Protein AF-A0A1Z9Q5K9-F1 (afdb_monomer_lite)

Structure (mmCIF, N/CA/C/O backbone):
data_AF-A0A1Z9Q5K9-F1
#
_entry.id   AF-A0A1Z9Q5K9-F1
#
loop_
_atom_site.group_PDB
_atom_site.id
_atom_site.type_symbol
_atom_site.label_atom_id
_atom_site.label_alt_id
_atom_site.label_comp_id
_atom_site.label_asym_id
_atom_site.label_entity_id
_atom_site.label_seq_id
_atom_site.pdbx_PDB_ins_code
_atom_site.Cartn_x
_atom_site.Cartn_y
_atom_site.Cartn_z
_atom_site.occupancy
_atom_site.B_iso_or_equiv
_atom_site.auth_seq_id
_atom_site.auth_comp_id
_atom_site.auth_asym_id
_atom_site.auth_atom_id
_atom_site.pdbx_PDB_model_num
ATOM 1 N N . MET A 1 1 ? -25.977 -11.816 0.673 1.00 32.94 1 MET A N 1
ATOM 2 C CA . MET A 1 1 ? -25.802 -11.032 -0.571 1.00 32.94 1 MET A CA 1
ATOM 3 C C . MET A 1 1 ? -25.095 -9.719 -0.220 1.00 32.94 1 MET A C 1
ATOM 5 O O . MET A 1 1 ? -25.719 -8.829 0.345 1.00 32.94 1 MET A O 1
ATOM 9 N N . LEU A 1 2 ? -23.776 -9.620 -0.426 1.00 39.16 2 LEU A N 1
ATOM 10 C CA . LEU A 1 2 ? -23.024 -8.392 -0.131 1.00 39.16 2 LEU A CA 1
ATOM 11 C C . LEU A 1 2 ? -23.382 -7.333 -1.183 1.00 39.16 2 LEU A C 1
ATOM 13 O O . LEU A 1 2 ? -22.984 -7.443 -2.340 1.00 39.16 2 LEU A O 1
ATOM 17 N N . LYS A 1 3 ? -24.164 -6.319 -0.796 1.00 34.41 3 LYS A N 1
ATOM 18 C CA . LYS A 1 3 ? -24.451 -5.155 -1.646 1.00 34.41 3 LYS A CA 1
ATOM 19 C C . LYS A 1 3 ? -23.150 -4.381 -1.871 1.00 34.41 3 LYS A C 1
ATOM 21 O O . LYS A 1 3 ? -22.714 -3.624 -1.005 1.00 34.41 3 LYS A O 1
ATOM 26 N N . VAL A 1 4 ? -22.524 -4.558 -3.032 1.00 52.12 4 VAL A N 1
ATOM 27 C CA . VAL A 1 4 ? -21.369 -3.749 -3.436 1.00 52.12 4 VAL A CA 1
ATOM 28 C C . VAL A 1 4 ? -21.882 -2.346 -3.768 1.00 52.12 4 VAL A C 1
ATOM 30 O O . VAL A 1 4 ? -22.437 -2.111 -4.838 1.00 52.12 4 VAL A O 1
ATOM 33 N N . LYS A 1 5 ? -21.741 -1.402 -2.826 1.00 54.69 5 LYS A N 1
ATOM 34 C CA . LYS A 1 5 ? -21.936 0.032 -3.100 1.00 54.69 5 LYS A CA 1
ATOM 35 C C . LYS A 1 5 ? -21.076 0.417 -4.309 1.00 54.69 5 LYS A C 1
ATOM 37 O O . LYS A 1 5 ? -19.910 0.033 -4.370 1.00 54.69 5 LYS A O 1
ATOM 42 N N . LYS A 1 6 ? -21.640 1.188 -5.245 1.00 52.47 6 LYS A N 1
ATOM 43 C CA . LYS A 1 6 ? -20.948 1.706 -6.436 1.00 52.47 6 LYS A CA 1
ATOM 44 C C . LYS A 1 6 ? -19.720 2.510 -5.980 1.00 52.47 6 LYS A C 1
ATOM 46 O O . LYS A 1 6 ? -19.854 3.640 -5.517 1.00 52.47 6 LYS A O 1
ATOM 51 N N . LYS A 1 7 ? -18.537 1.889 -6.009 1.00 66.62 7 LYS A N 1
ATOM 52 C CA . LYS A 1 7 ? -17.281 2.519 -5.583 1.00 66.62 7 LYS A CA 1
ATOM 53 C C . LYS A 1 7 ? -16.894 3.559 -6.634 1.00 66.62 7 LYS A C 1
ATOM 55 O O . LYS A 1 7 ? -16.767 3.223 -7.808 1.00 66.62 7 LYS A O 1
ATOM 60 N N . SER A 1 8 ? -16.741 4.817 -6.226 1.00 81.62 8 SER A N 1
ATOM 61 C CA . SER A 1 8 ? -16.240 5.870 -7.107 1.00 81.62 8 SER A CA 1
ATOM 62 C C . SER A 1 8 ? -14.733 5.700 -7.290 1.00 81.62 8 SER A C 1
ATOM 64 O O . SER A 1 8 ? -13.969 5.698 -6.326 1.00 81.62 8 SER A O 1
ATOM 66 N N . ILE A 1 9 ? -14.307 5.521 -8.538 1.00 89.19 9 ILE A N 1
ATOM 67 C CA . ILE A 1 9 ? -12.891 5.480 -8.903 1.00 89.19 9 ILE A CA 1
ATOM 68 C C . ILE A 1 9 ? -12.404 6.926 -8.999 1.00 89.19 9 ILE A C 1
ATOM 70 O O . ILE A 1 9 ? -13.050 7.758 -9.637 1.00 89.19 9 ILE A O 1
ATOM 74 N N . LYS A 1 10 ? -11.277 7.235 -8.356 1.00 92.56 10 LYS A N 1
ATOM 75 C CA . LYS A 1 10 ? -10.616 8.542 -8.442 1.00 92.56 10 LYS A CA 1
ATOM 76 C C . LYS A 1 10 ? -9.201 8.347 -8.964 1.00 92.56 10 LYS A C 1
ATOM 78 O O . LYS A 1 10 ? -8.482 7.491 -8.462 1.00 92.56 10 LYS A O 1
ATOM 83 N N . ILE A 1 11 ? -8.807 9.159 -9.940 1.00 93.81 11 ILE A N 1
ATOM 84 C CA . ILE A 1 11 ? -7.449 9.155 -10.488 1.00 93.81 11 ILE A CA 1
ATOM 85 C C . ILE A 1 11 ? -6.598 10.122 -9.667 1.00 93.81 11 ILE A C 1
ATOM 87 O O . ILE A 1 11 ? -6.988 11.271 -9.452 1.00 93.81 11 ILE A O 1
ATOM 91 N N . TRP A 1 12 ? -5.462 9.642 -9.164 1.00 94.75 12 TRP A N 1
ATOM 92 C CA . TRP A 1 12 ? -4.507 10.433 -8.390 1.00 94.75 12 TRP A CA 1
ATOM 93 C C . TRP A 1 12 ? -3.214 10.559 -9.187 1.00 94.75 12 TRP A C 1
ATOM 95 O O . TRP A 1 12 ? -2.565 9.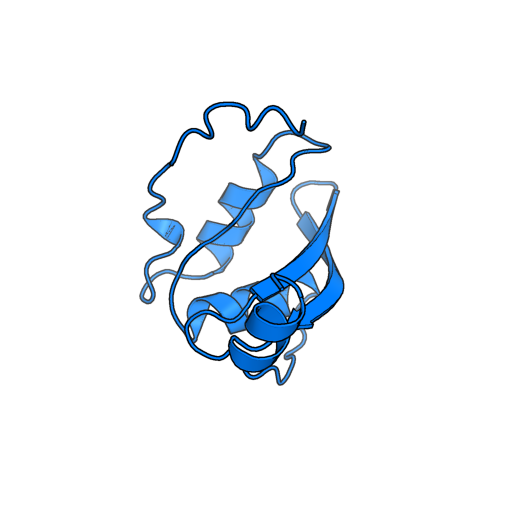556 -9.473 1.00 94.75 12 TRP A O 1
ATOM 105 N N . ASN A 1 13 ? -2.836 11.791 -9.525 1.00 94.25 13 ASN A N 1
ATOM 106 C CA . ASN A 1 13 ? -1.553 12.064 -10.176 1.00 94.25 13 ASN A CA 1
ATOM 107 C C . ASN A 1 13 ? -0.374 11.701 -9.268 1.00 94.25 13 ASN A C 1
ATOM 109 O O . ASN A 1 13 ? 0.700 11.394 -9.762 1.00 94.25 13 ASN A O 1
ATOM 113 N N . GLU A 1 14 ? -0.590 11.709 -7.957 1.00 94.56 14 GLU A N 1
ATOM 114 C CA . GLU A 1 14 ? 0.394 11.410 -6.925 1.00 94.56 14 GLU A CA 1
ATOM 115 C C . GLU A 1 14 ? 0.805 9.931 -6.924 1.00 94.56 14 GLU A C 1
ATOM 117 O O . GLU A 1 14 ? 1.893 9.619 -6.475 1.00 94.56 14 GLU A O 1
ATOM 122 N N . LEU A 1 15 ? -0.015 9.034 -7.492 1.00 93.56 15 LEU A N 1
ATOM 123 C CA . LEU A 1 15 ? 0.299 7.603 -7.628 1.00 93.56 15 LEU A CA 1
ATOM 124 C C . LEU A 1 15 ? 1.133 7.266 -8.878 1.00 93.56 15 LEU A C 1
ATOM 126 O O . LEU A 1 15 ? 1.364 6.086 -9.164 1.00 93.56 15 LEU A O 1
ATOM 130 N N . LYS A 1 16 ? 1.536 8.273 -9.660 1.00 92.31 16 LYS A N 1
ATOM 131 C CA . LYS A 1 16 ? 2.441 8.075 -10.794 1.00 92.31 16 LYS A CA 1
ATOM 132 C C . LYS A 1 16 ? 3.836 7.669 -10.292 1.00 92.31 16 LYS A C 1
ATOM 134 O O . LYS A 1 16 ? 4.264 8.175 -9.258 1.00 92.31 16 LYS A O 1
ATOM 139 N N . PRO A 1 17 ? 4.545 6.783 -11.011 1.00 88.12 17 PRO A N 1
ATOM 140 C CA . PRO A 1 17 ? 5.821 6.241 -10.549 1.00 88.12 17 PRO A CA 1
ATOM 141 C C . PRO A 1 17 ? 6.921 7.299 -10.389 1.00 88.12 17 PRO A C 1
ATOM 143 O O . PRO A 1 17 ? 7.818 7.099 -9.581 1.00 88.12 17 PRO A O 1
ATOM 146 N N . GLU A 1 18 ? 6.858 8.420 -11.115 1.00 89.56 18 GLU A N 1
ATOM 147 C CA . GLU A 1 18 ? 7.875 9.482 -11.056 1.00 89.56 18 GLU A CA 1
ATOM 148 C C . GLU A 1 18 ? 7.655 10.477 -9.905 1.00 89.56 18 GLU A C 1
ATOM 150 O O . GLU A 1 18 ? 8.436 11.413 -9.723 1.00 89.56 18 GLU A O 1
ATOM 155 N N . ILE A 1 19 ? 6.557 10.339 -9.160 1.00 92.25 19 ILE A N 1
ATOM 156 C CA . ILE A 1 19 ? 6.189 11.278 -8.106 1.00 92.25 19 ILE A CA 1
ATOM 157 C C . ILE A 1 19 ? 6.768 10.832 -6.767 1.00 92.25 19 ILE A C 1
ATOM 159 O O . ILE A 1 19 ? 6.756 9.659 -6.419 1.00 92.25 19 ILE A O 1
ATOM 163 N N . ASP A 1 20 ? 7.226 11.803 -5.979 1.00 91.06 20 ASP A N 1
ATOM 164 C CA . ASP A 1 20 ? 7.625 11.571 -4.596 1.00 91.06 20 ASP A CA 1
ATOM 165 C C . ASP A 1 20 ? 6.456 11.013 -3.766 1.00 91.06 20 ASP A C 1
ATOM 167 O O . ASP A 1 20 ? 5.386 11.629 -3.649 1.00 91.06 20 ASP A O 1
ATOM 171 N N . THR A 1 21 ? 6.706 9.870 -3.129 1.00 91.50 21 THR A N 1
ATOM 172 C CA . THR A 1 21 ? 5.786 9.190 -2.214 1.00 91.50 21 THR A CA 1
ATOM 173 C C . THR A 1 21 ? 5.290 10.089 -1.079 1.00 91.50 21 THR A C 1
ATOM 175 O O . THR A 1 21 ? 4.178 9.873 -0.590 1.00 91.50 21 THR A O 1
ATOM 178 N N . GLU A 1 22 ? 6.020 11.142 -0.689 1.00 91.25 22 GLU A N 1
ATOM 179 C CA . GLU A 1 22 ? 5.524 12.138 0.273 1.00 91.25 22 GLU A CA 1
ATOM 180 C C . GLU A 1 22 ? 4.243 12.839 -0.187 1.00 91.25 22 GLU A C 1
ATOM 182 O O . GLU A 1 22 ? 3.363 13.121 0.632 1.00 91.25 22 GLU A O 1
ATOM 187 N N . LYS A 1 23 ? 4.097 13.120 -1.488 1.00 94.06 23 LYS A N 1
ATOM 188 C CA . LYS A 1 23 ? 2.873 13.743 -2.018 1.00 94.06 23 LYS A CA 1
ATOM 189 C C . LYS A 1 23 ? 1.686 12.794 -1.877 1.00 94.06 23 LYS A C 1
ATOM 191 O O . LYS A 1 23 ? 0.591 13.229 -1.518 1.00 94.06 23 LYS A O 1
ATOM 196 N N . THR A 1 24 ? 1.919 11.497 -2.076 1.00 94.19 24 THR A N 1
ATOM 197 C CA . THR A 1 24 ? 0.912 10.458 -1.836 1.00 94.19 24 THR A CA 1
ATOM 198 C C . THR A 1 24 ? 0.552 10.368 -0.357 1.00 94.19 24 THR A C 1
ATOM 200 O O . THR A 1 24 ? -0.634 10.377 -0.028 1.00 94.19 24 THR A O 1
ATOM 203 N N . VAL A 1 25 ? 1.540 10.367 0.544 1.00 92.38 25 VAL A N 1
ATOM 204 C CA . VAL A 1 25 ? 1.316 10.383 2.000 1.00 92.38 25 VAL A CA 1
ATOM 205 C C . VAL A 1 25 ? 0.485 11.596 2.422 1.00 92.38 25 VAL A C 1
ATOM 207 O O . VAL A 1 25 ? -0.536 11.429 3.088 1.00 92.38 25 VAL A O 1
ATOM 210 N N . LYS A 1 26 ? 0.857 12.804 1.980 1.00 92.88 26 LYS A N 1
ATOM 211 C CA . LYS A 1 26 ? 0.104 14.037 2.268 1.00 92.88 26 LYS A CA 1
ATOM 212 C C . LYS A 1 26 ? -1.339 13.945 1.787 1.00 92.88 26 LYS A C 1
ATOM 214 O O . LYS A 1 26 ? -2.243 14.407 2.468 1.00 92.88 26 LYS A O 1
ATOM 219 N N . LYS A 1 27 ? -1.585 13.328 0.631 1.00 92.88 27 LYS A N 1
ATOM 220 C CA . LYS A 1 27 ? -2.950 13.132 0.136 1.00 92.88 27 LYS A CA 1
ATOM 221 C C . LYS A 1 27 ? -3.725 12.105 0.960 1.00 92.88 27 LYS A C 1
ATOM 223 O O . LYS A 1 27 ? -4.899 12.331 1.249 1.00 92.88 27 LYS A O 1
ATOM 228 N N . LEU A 1 28 ? -3.082 11.016 1.380 1.00 92.00 28 LEU A N 1
ATOM 229 C CA . LEU A 1 28 ? -3.698 9.999 2.237 1.00 92.00 28 LEU A CA 1
ATOM 230 C C . LEU A 1 28 ? -4.141 10.564 3.587 1.00 92.00 28 LEU A C 1
ATOM 232 O O . LEU A 1 28 ? -5.220 10.208 4.056 1.00 92.00 28 LEU A O 1
ATOM 236 N N . THR A 1 29 ? -3.372 11.480 4.178 1.00 91.50 29 THR A N 1
ATOM 237 C CA . THR A 1 29 ? -3.722 12.087 5.473 1.00 91.50 29 THR A CA 1
ATOM 238 C C . THR A 1 29 ? -4.930 13.027 5.407 1.00 91.50 29 THR A C 1
ATOM 240 O O . THR A 1 29 ? -5.510 13.330 6.445 1.00 91.50 29 THR A O 1
ATOM 243 N N . THR A 1 30 ? -5.364 13.442 4.207 1.00 90.56 30 THR A N 1
ATOM 244 C CA . THR A 1 30 ? -6.600 14.231 4.006 1.00 90.56 30 THR A CA 1
ATOM 245 C C . THR A 1 30 ? -7.873 13.388 3.922 1.00 90.56 30 THR A C 1
ATOM 247 O O . THR A 1 30 ? -8.978 13.933 3.851 1.00 90.56 30 THR A O 1
ATOM 250 N N . LEU A 1 31 ? -7.748 12.059 3.877 1.00 87.62 31 LEU A N 1
ATOM 251 C CA . LEU A 1 31 ? -8.902 11.177 3.774 1.00 87.62 31 LEU A CA 1
ATOM 252 C C . LEU A 1 31 ? -9.693 11.128 5.081 1.00 87.62 31 LEU A C 1
ATOM 254 O O . LEU A 1 31 ? -9.168 11.339 6.170 1.00 87.62 31 LEU A O 1
ATOM 258 N N . LYS A 1 32 ? -10.989 10.823 4.959 1.00 84.31 32 LYS A N 1
ATOM 259 C CA . LYS A 1 32 ? -11.867 10.688 6.122 1.00 84.31 32 LYS A CA 1
ATOM 260 C C . LYS A 1 32 ? -11.396 9.533 7.022 1.00 84.31 32 LYS A C 1
ATOM 262 O O . LYS A 1 32 ? -11.028 8.482 6.479 1.00 84.31 32 LYS A O 1
ATOM 267 N N . PRO A 1 33 ? -11.480 9.692 8.357 1.00 77.81 33 PRO A N 1
ATOM 268 C CA . PRO A 1 33 ? -11.303 8.592 9.301 1.00 77.81 33 PRO A CA 1
ATOM 269 C C . PRO A 1 33 ? -12.202 7.395 8.961 1.00 77.81 33 PRO A C 1
ATOM 271 O O . PRO A 1 33 ? -13.236 7.559 8.305 1.00 77.81 33 PRO A O 1
ATOM 274 N N . ASP A 1 34 ? -11.785 6.198 9.380 1.00 79.88 34 ASP A N 1
ATOM 275 C CA . ASP A 1 34 ? -12.518 4.930 9.219 1.00 79.88 34 ASP A CA 1
ATOM 276 C C . ASP A 1 34 ? -12.903 4.571 7.771 1.00 79.88 34 ASP A C 1
ATOM 278 O O . ASP A 1 34 ? -13.845 3.817 7.509 1.00 79.88 34 ASP A O 1
ATOM 282 N N . SER A 1 35 ? -12.160 5.096 6.793 1.00 85.00 35 SER A N 1
ATOM 283 C CA . SER A 1 35 ? -12.350 4.760 5.385 1.00 85.00 35 SER A CA 1
ATOM 284 C C . SER A 1 35 ? -11.507 3.552 4.968 1.00 85.00 35 SER A C 1
ATOM 286 O O . SER A 1 35 ? -10.318 3.457 5.253 1.00 85.00 35 SER A O 1
ATOM 288 N N . SER A 1 36 ? -12.127 2.621 4.236 1.00 89.62 36 SER A N 1
ATOM 289 C CA . SER A 1 36 ? -11.415 1.548 3.537 1.00 89.62 36 SER A CA 1
ATOM 290 C C . SER A 1 36 ? -11.209 1.958 2.082 1.00 89.62 36 SER A C 1
ATOM 292 O O . SER A 1 36 ? -12.174 2.137 1.331 1.00 89.62 36 SER A O 1
ATOM 294 N N . ILE A 1 37 ? -9.948 2.123 1.690 1.00 91.44 37 ILE A N 1
ATOM 295 C CA . ILE A 1 37 ? -9.546 2.515 0.338 1.00 91.44 37 ILE A CA 1
ATOM 296 C C . ILE A 1 37 ? -8.722 1.412 -0.321 1.00 91.44 37 ILE A C 1
ATOM 298 O O . ILE A 1 37 ? -8.085 0.605 0.350 1.00 91.44 37 ILE A O 1
ATOM 302 N N . MET A 1 38 ? -8.714 1.405 -1.651 1.00 93.62 38 MET A N 1
ATOM 303 C CA . MET A 1 38 ? -7.833 0.556 -2.445 1.00 93.62 38 MET A CA 1
ATOM 304 C C . MET A 1 38 ? -6.995 1.457 -3.342 1.00 93.62 38 MET A C 1
ATOM 306 O O . MET A 1 38 ? -7.545 2.188 -4.166 1.00 93.62 38 MET A O 1
ATOM 310 N N . LEU A 1 39 ? -5.680 1.421 -3.151 1.00 94.25 39 LEU A N 1
ATOM 311 C CA . LEU A 1 39 ? -4.721 2.129 -3.990 1.00 94.25 39 LEU A CA 1
ATOM 312 C C . LEU A 1 39 ? -4.202 1.171 -5.062 1.00 94.25 39 LEU A C 1
ATOM 314 O O . LEU A 1 39 ? -3.911 0.011 -4.775 1.00 94.25 39 LEU A O 1
ATOM 318 N N . VAL A 1 40 ? -4.097 1.661 -6.293 1.00 94.62 40 VAL A N 1
ATOM 319 C CA . VAL A 1 40 ? -3.536 0.926 -7.431 1.00 94.62 40 VAL A CA 1
ATOM 320 C C . VAL A 1 40 ? -2.473 1.815 -8.059 1.00 94.62 40 VAL A C 1
ATOM 322 O O . VAL A 1 40 ? -2.733 2.985 -8.329 1.00 94.62 40 VAL A O 1
ATOM 325 N N . GLY A 1 41 ? -1.280 1.270 -8.266 1.00 93.38 41 GLY A N 1
ATOM 326 C CA . GLY A 1 41 ? -0.123 2.021 -8.739 1.00 93.38 41 GLY A CA 1
ATOM 327 C C . GLY A 1 41 ? 0.983 1.102 -9.245 1.00 93.38 41 GLY A C 1
ATOM 328 O O . GLY A 1 41 ? 0.723 -0.044 -9.616 1.00 93.38 41 GLY A O 1
ATOM 329 N N . HIS A 1 42 ? 2.206 1.623 -9.251 1.00 92.75 42 HIS A N 1
ATOM 330 C CA . HIS A 1 42 ? 3.375 0.983 -9.849 1.00 92.75 42 HIS A CA 1
ATOM 331 C C . HIS A 1 42 ? 4.500 0.790 -8.826 1.00 92.75 42 HIS A C 1
ATOM 333 O O . HIS A 1 42 ? 4.586 1.514 -7.835 1.00 92.75 42 HIS A O 1
ATOM 339 N N . GLU A 1 43 ? 5.376 -0.172 -9.102 1.00 91.94 43 GLU A N 1
ATOM 340 C CA . GLU A 1 43 ? 6.666 -0.312 -8.421 1.00 91.94 43 GLU A CA 1
ATOM 341 C C . GLU A 1 43 ? 7.699 0.663 -9.013 1.00 91.94 43 GLU A C 1
ATOM 343 O O . GLU A 1 43 ? 7.614 0.949 -10.212 1.00 91.94 43 GLU A O 1
ATOM 348 N N . PRO A 1 44 ? 8.671 1.161 -8.220 1.00 92.12 44 PRO A N 1
ATOM 349 C CA . PRO A 1 44 ? 8.884 0.910 -6.781 1.00 92.12 44 PRO A CA 1
ATOM 350 C C . PRO A 1 44 ? 8.004 1.767 -5.850 1.00 92.12 44 PRO A C 1
ATOM 352 O O . PRO A 1 44 ? 7.942 1.522 -4.649 1.00 92.12 44 PRO A O 1
ATOM 355 N N . HIS A 1 45 ? 7.273 2.743 -6.403 1.00 93.75 45 HIS A N 1
ATOM 356 C CA . HIS A 1 45 ? 6.516 3.745 -5.644 1.00 93.75 45 HIS A CA 1
ATOM 357 C C . HIS A 1 45 ? 5.573 3.146 -4.580 1.00 93.75 45 HIS A C 1
ATOM 359 O O . HIS A 1 45 ? 5.442 3.696 -3.486 1.00 93.75 45 HIS A O 1
ATOM 365 N N . LEU A 1 46 ? 4.902 2.023 -4.867 1.00 94.06 46 LEU A N 1
ATOM 366 C CA . LEU A 1 46 ? 4.056 1.344 -3.877 1.00 94.06 46 LEU A CA 1
ATOM 367 C C . LEU A 1 46 ? 4.862 0.741 -2.719 1.00 94.06 46 LEU A C 1
ATOM 369 O O . LEU A 1 46 ? 4.456 0.914 -1.571 1.00 94.06 46 LEU A O 1
ATOM 373 N N . THR A 1 47 ? 5.982 0.069 -2.986 1.00 92.88 47 THR A N 1
ATOM 374 C CA . THR A 1 47 ? 6.848 -0.497 -1.936 1.00 92.88 47 THR A CA 1
ATOM 375 C C . THR A 1 47 ? 7.477 0.595 -1.071 1.00 92.88 47 THR A C 1
ATOM 377 O O . THR A 1 47 ? 7.493 0.477 0.159 1.00 92.88 47 THR A O 1
ATOM 380 N N . ASP A 1 48 ? 7.889 1.705 -1.680 1.00 92.12 48 ASP A N 1
ATOM 381 C CA . ASP A 1 48 ? 8.406 2.871 -0.958 1.00 92.12 48 ASP A CA 1
ATOM 382 C C . ASP A 1 48 ? 7.331 3.495 -0.055 1.00 92.12 48 ASP A C 1
ATOM 384 O O . ASP A 1 48 ? 7.579 3.816 1.110 1.00 92.12 48 ASP A O 1
ATOM 388 N N . LEU A 1 49 ? 6.101 3.625 -0.565 1.00 93.31 49 LEU A N 1
ATOM 389 C CA . LEU A 1 49 ? 4.960 4.114 0.209 1.0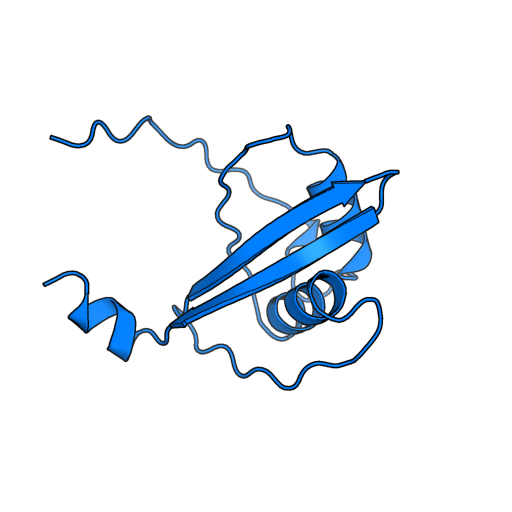0 93.31 49 LEU A CA 1
ATOM 390 C C . LEU A 1 49 ? 4.635 3.185 1.386 1.00 93.31 49 LEU A C 1
ATOM 392 O O . LEU A 1 49 ? 4.378 3.666 2.490 1.00 93.31 49 LEU A O 1
ATOM 396 N N . ILE A 1 50 ? 4.642 1.868 1.159 1.00 94.19 50 ILE A N 1
ATOM 397 C CA . ILE A 1 50 ? 4.424 0.868 2.211 1.00 94.19 50 ILE A CA 1
ATOM 398 C C . ILE A 1 50 ? 5.484 1.027 3.297 1.00 94.19 50 ILE A C 1
ATOM 400 O O . ILE A 1 50 ? 5.109 1.121 4.465 1.00 94.19 50 ILE A O 1
ATOM 404 N N . SER A 1 51 ? 6.763 1.121 2.917 1.00 93.12 51 SER A N 1
ATOM 405 C CA . SER A 1 51 ? 7.869 1.353 3.851 1.00 93.12 51 SER A CA 1
ATOM 406 C C . SER A 1 51 ? 7.603 2.600 4.692 1.00 93.12 51 SER A C 1
ATOM 408 O O . SER A 1 51 ? 7.439 2.485 5.903 1.00 93.12 51 SER A O 1
ATOM 410 N N . LYS A 1 52 ? 7.378 3.766 4.068 1.00 91.69 52 LYS A N 1
ATOM 411 C CA . LYS A 1 52 ? 7.089 5.018 4.799 1.00 91.69 52 LYS A CA 1
ATOM 412 C C . LYS A 1 52 ? 5.962 4.875 5.831 1.00 91.69 52 LYS A C 1
ATOM 414 O O . LYS A 1 52 ? 6.057 5.435 6.920 1.00 91.69 52 LYS A O 1
ATOM 419 N N . ILE A 1 53 ? 4.908 4.123 5.511 1.00 93.38 53 ILE A N 1
ATOM 420 C CA . ILE A 1 53 ? 3.759 3.937 6.407 1.00 93.38 53 ILE A CA 1
ATOM 421 C C . ILE A 1 53 ? 4.087 3.004 7.584 1.00 93.38 53 ILE A C 1
ATOM 423 O O . ILE A 1 53 ? 3.629 3.266 8.696 1.00 93.38 53 ILE A O 1
ATOM 427 N N . ILE A 1 54 ? 4.826 1.911 7.372 1.00 94.25 54 ILE A N 1
ATOM 428 C CA . ILE A 1 54 ? 4.962 0.852 8.392 1.00 94.25 54 ILE A CA 1
ATOM 429 C C . ILE A 1 54 ? 6.252 0.921 9.218 1.00 94.25 54 ILE A C 1
ATOM 431 O O . ILE A 1 54 ? 6.290 0.327 10.294 1.00 94.25 54 ILE A O 1
ATOM 435 N N . SER A 1 55 ? 7.292 1.619 8.752 1.00 88.31 55 SER A N 1
ATOM 436 C CA . SER A 1 55 ? 8.609 1.662 9.414 1.00 88.31 55 SER A CA 1
ATOM 437 C C . SER A 1 55 ? 9.027 3.041 9.927 1.00 88.31 55 SER A C 1
ATOM 439 O O . SER A 1 55 ? 10.123 3.143 10.469 1.00 88.31 55 SER A O 1
ATOM 441 N N . ASN A 1 56 ? 8.187 4.080 9.799 1.00 75.56 56 ASN A N 1
ATOM 442 C CA . ASN A 1 56 ? 8.456 5.439 10.303 1.00 75.56 56 ASN A CA 1
ATOM 443 C C . ASN A 1 56 ? 9.880 5.921 9.941 1.00 75.56 56 ASN A C 1
ATOM 445 O O . ASN A 1 56 ? 10.716 6.121 10.821 1.00 75.56 56 ASN A O 1
ATOM 449 N N . ASP A 1 57 ? 10.126 6.049 8.633 1.00 72.12 57 ASP A N 1
ATOM 450 C CA . ASP A 1 57 ? 11.392 6.437 7.977 1.00 72.12 57 ASP A CA 1
ATOM 451 C C . ASP A 1 57 ? 12.482 5.347 7.868 1.00 72.12 57 ASP A C 1
ATOM 453 O O . ASP A 1 57 ? 13.535 5.586 7.279 1.00 72.12 57 ASP A O 1
ATOM 457 N N . GLY A 1 58 ? 12.228 4.121 8.338 1.00 77.56 58 GLY A N 1
ATOM 458 C CA . GLY A 1 58 ? 13.067 2.957 8.014 1.00 77.56 58 GLY A CA 1
ATOM 459 C C . GLY A 1 58 ? 12.816 2.401 6.604 1.00 77.56 58 GLY A C 1
ATOM 460 O O . GLY A 1 58 ? 11.765 2.637 6.008 1.00 77.56 58 GLY A O 1
ATOM 461 N N . THR A 1 59 ? 13.734 1.590 6.081 1.00 81.88 59 THR A N 1
ATOM 462 C CA . THR A 1 59 ? 13.509 0.814 4.851 1.00 81.88 59 THR A CA 1
ATOM 463 C C . THR A 1 59 ? 12.942 -0.562 5.186 1.00 81.88 59 THR A C 1
ATOM 465 O O . THR A 1 59 ? 13.367 -1.202 6.149 1.00 81.88 59 THR A O 1
ATOM 468 N N . VAL A 1 60 ? 11.969 -1.031 4.402 1.00 86.12 60 VAL A N 1
ATOM 469 C CA . VAL A 1 60 ? 11.447 -2.396 4.525 1.00 86.12 60 VAL A CA 1
ATOM 470 C C . VAL A 1 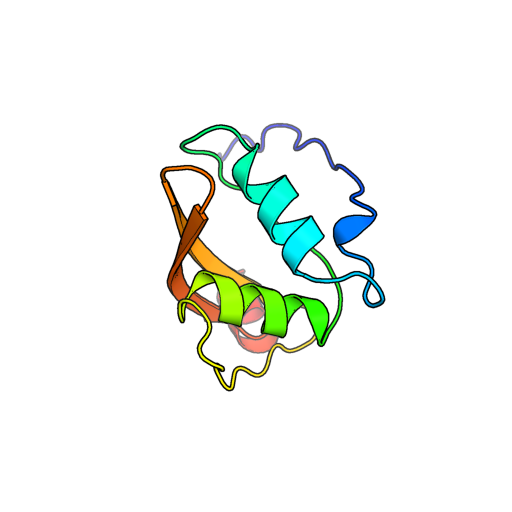60 ? 11.665 -3.124 3.212 1.00 86.12 60 VAL A C 1
ATOM 472 O O . VAL A 1 60 ? 11.229 -2.664 2.160 1.00 86.12 60 VAL A O 1
ATOM 475 N N . ASP A 1 61 ? 12.325 -4.277 3.279 1.00 87.38 61 ASP A N 1
ATOM 476 C CA . ASP A 1 61 ? 12.500 -5.142 2.117 1.00 87.38 61 ASP A CA 1
ATOM 477 C C . ASP A 1 61 ? 11.225 -5.966 1.884 1.00 87.38 61 ASP A C 1
ATOM 479 O O . ASP A 1 61 ? 10.964 -6.976 2.546 1.00 87.38 61 ASP A O 1
ATOM 483 N N . ILE A 1 62 ? 10.375 -5.478 0.980 1.00 87.12 62 ILE A N 1
ATOM 484 C CA . ILE A 1 62 ? 9.133 -6.133 0.567 1.00 87.12 62 ILE A CA 1
ATOM 485 C C . ILE A 1 62 ? 9.135 -6.277 -0.952 1.00 87.12 62 ILE A C 1
ATOM 487 O O . ILE A 1 62 ? 9.328 -5.317 -1.686 1.00 87.12 62 ILE A O 1
ATOM 491 N N . SER A 1 63 ? 8.813 -7.478 -1.436 1.00 88.56 63 SER A N 1
ATOM 492 C CA . SER A 1 63 ? 8.582 -7.720 -2.861 1.00 88.56 63 SER A CA 1
ATOM 493 C C . SER A 1 63 ? 7.086 -7.782 -3.173 1.00 88.56 63 SER A C 1
ATOM 495 O O . SER A 1 63 ? 6.396 -8.738 -2.794 1.00 88.56 63 SER A O 1
ATOM 497 N N . LEU A 1 64 ? 6.577 -6.791 -3.910 1.00 91.56 64 LEU A N 1
ATOM 498 C CA . LEU A 1 64 ? 5.203 -6.782 -4.409 1.00 91.56 64 LEU A CA 1
ATOM 499 C C . LEU A 1 64 ? 5.140 -7.252 -5.871 1.00 91.56 64 LEU A C 1
ATOM 501 O O . LEU A 1 64 ? 5.687 -6.647 -6.788 1.00 91.56 64 LEU A O 1
ATOM 505 N N . LYS A 1 65 ? 4.431 -8.360 -6.115 1.00 93.50 65 LYS A N 1
ATOM 506 C CA . LYS A 1 65 ? 4.191 -8.868 -7.479 1.00 93.50 65 LYS A CA 1
ATOM 507 C C . LYS A 1 65 ? 3.065 -8.087 -8.159 1.00 93.50 65 LYS A C 1
ATOM 509 O O . LYS A 1 65 ? 2.093 -7.721 -7.504 1.00 93.50 65 LYS A O 1
ATOM 514 N N . LYS A 1 66 ? 3.114 -7.943 -9.492 1.00 93.19 66 LYS A N 1
ATOM 515 C CA . LYS A 1 66 ? 2.004 -7.374 -10.285 1.00 93.19 66 LYS A CA 1
ATOM 516 C C . LYS A 1 66 ? 0.695 -8.117 -9.999 1.00 93.19 66 LYS A C 1
ATOM 518 O O . LYS A 1 66 ? 0.640 -9.338 -10.131 1.00 93.19 66 LYS A O 1
ATOM 523 N N . GLY A 1 67 ? -0.350 -7.377 -9.625 1.00 92.19 67 GLY A N 1
ATOM 524 C CA . GLY A 1 67 ? -1.647 -7.932 -9.216 1.00 92.19 67 GLY A CA 1
ATOM 525 C C . GLY A 1 67 ? -1.658 -8.556 -7.814 1.00 92.19 67 GLY A C 1
ATOM 526 O O . GLY A 1 67 ? -2.619 -9.234 -7.457 1.00 92.19 67 GLY A O 1
ATOM 527 N N . GLY A 1 68 ? -0.575 -8.400 -7.050 1.00 94.12 68 GLY A N 1
ATOM 528 C CA . GLY A 1 68 ? -0.545 -8.682 -5.623 1.00 94.12 68 GLY A CA 1
ATOM 529 C C . GLY A 1 68 ? -1.287 -7.609 -4.833 1.00 94.12 68 GLY A C 1
ATOM 530 O O . GLY A 1 68 ? -1.608 -6.540 -5.352 1.00 94.12 68 GLY A O 1
ATOM 531 N N . LEU A 1 69 ? -1.569 -7.914 -3.572 1.00 95.38 69 LEU A N 1
ATOM 532 C CA . LEU A 1 69 ? -2.302 -7.043 -2.666 1.00 95.38 69 LEU A CA 1
ATOM 533 C C . LEU A 1 69 ? -1.565 -6.944 -1.338 1.00 95.38 69 LEU A C 1
ATOM 535 O O . LEU A 1 69 ? -1.127 -7.952 -0.781 1.00 95.38 69 LEU A O 1
ATOM 539 N N . VAL A 1 70 ? -1.487 -5.724 -0.819 1.00 95.94 70 VAL A N 1
ATOM 540 C CA . VAL A 1 70 ? -0.996 -5.436 0.526 1.00 95.94 70 VAL A CA 1
ATOM 541 C C . VAL A 1 70 ? -2.128 -4.806 1.318 1.00 95.94 70 VAL A C 1
ATOM 543 O O . VAL A 1 70 ? -2.787 -3.882 0.844 1.00 95.94 70 VAL A O 1
ATOM 546 N N . HIS A 1 71 ? -2.368 -5.328 2.516 1.00 95.62 71 HIS A N 1
ATOM 547 C CA . HIS A 1 71 ? -3.355 -4.790 3.442 1.00 95.62 71 HIS A CA 1
ATOM 548 C C . HIS A 1 71 ? -2.634 -4.183 4.641 1.00 95.62 71 HIS A C 1
ATOM 550 O O . HIS A 1 71 ? -1.897 -4.875 5.348 1.00 95.62 71 HIS A O 1
ATOM 556 N N . ILE A 1 72 ? -2.868 -2.893 4.861 1.00 95.50 72 ILE A N 1
ATOM 557 C CA . ILE A 1 72 ? -2.313 -2.119 5.968 1.00 95.50 72 ILE A CA 1
ATOM 558 C C . ILE A 1 72 ? -3.480 -1.502 6.725 1.00 95.50 72 ILE A C 1
ATOM 560 O O . ILE A 1 72 ? -4.397 -0.955 6.112 1.00 95.50 72 ILE A O 1
ATOM 564 N N . ILE A 1 73 ? -3.435 -1.583 8.052 1.00 94.62 73 ILE A N 1
ATOM 565 C CA . ILE A 1 73 ? -4.305 -0.774 8.905 1.00 94.62 73 ILE A CA 1
ATOM 566 C C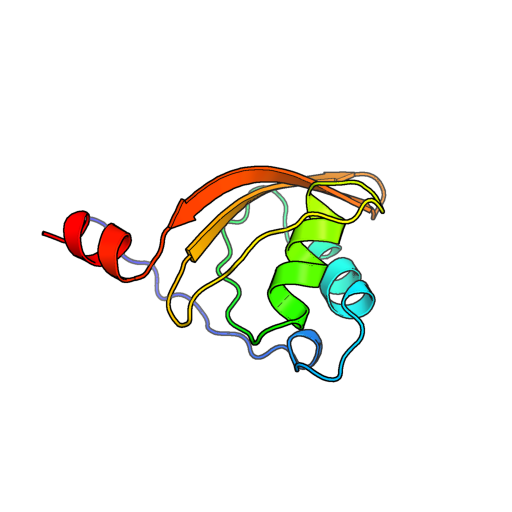 . ILE A 1 73 ? -3.536 0.491 9.247 1.00 94.62 73 ILE A C 1
ATOM 568 O O . ILE A 1 73 ? -2.505 0.414 9.915 1.00 94.62 73 ILE A O 1
ATOM 572 N N . CYS A 1 74 ? -4.027 1.629 8.767 1.00 92.69 74 CYS A N 1
ATOM 573 C CA . CYS A 1 74 ? -3.389 2.923 8.967 1.00 92.69 74 CYS A CA 1
ATOM 574 C C . CYS A 1 74 ? -3.994 3.666 10.163 1.00 92.69 74 CYS A C 1
ATOM 576 O O . CYS A 1 74 ? -5.198 3.603 10.405 1.00 92.69 74 CYS A O 1
ATOM 578 N N . ASN A 1 75 ? -3.154 4.421 10.857 1.00 91.56 75 ASN A N 1
ATOM 579 C CA . ASN A 1 75 ? -3.517 5.429 11.837 1.00 91.56 75 ASN A CA 1
ATOM 580 C C . ASN A 1 75 ? -3.007 6.785 11.329 1.00 91.56 75 ASN A C 1
ATOM 582 O O . ASN A 1 75 ? -1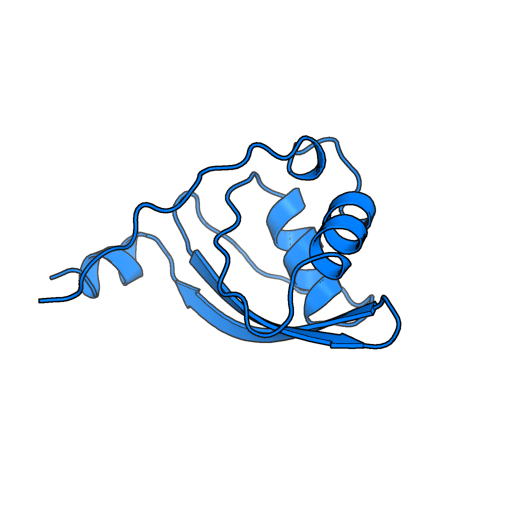.856 6.906 10.908 1.00 91.56 75 ASN A O 1
ATOM 586 N N . ILE A 1 76 ? -3.876 7.794 11.334 1.00 90.06 76 ILE A N 1
ATOM 587 C CA . ILE A 1 76 ? -3.523 9.160 10.955 1.00 90.06 76 ILE A CA 1
ATOM 588 C C . ILE A 1 76 ? -3.659 10.032 12.198 1.00 90.06 76 ILE A C 1
ATOM 590 O O . ILE A 1 76 ? -4.758 10.226 12.714 1.00 90.06 76 ILE A O 1
ATOM 594 N N . ALA A 1 77 ? -2.542 10.592 12.654 1.00 87.25 77 ALA A N 1
ATOM 595 C CA . ALA A 1 77 ? -2.497 11.458 13.823 1.00 87.25 77 ALA A CA 1
ATOM 596 C C . ALA A 1 77 ? -1.611 12.673 13.539 1.00 87.25 77 ALA A C 1
ATOM 598 O O . ALA A 1 77 ? -0.481 12.536 13.072 1.00 87.25 77 ALA A O 1
ATOM 599 N N . LYS A 1 78 ? -2.120 13.879 13.829 1.00 86.50 78 LYS A N 1
ATOM 600 C CA . LYS A 1 78 ? -1.382 15.150 13.670 1.00 86.50 78 LYS A CA 1
ATOM 601 C C . LYS A 1 78 ? -0.731 15.314 12.280 1.00 86.50 78 LYS A C 1
ATOM 603 O O . LYS A 1 78 ? 0.399 15.776 12.171 1.00 86.50 78 LYS A O 1
ATOM 608 N N . GLY A 1 79 ? -1.426 14.893 11.219 1.00 82.94 79 GLY A N 1
ATOM 609 C CA . GLY A 1 79 ? -0.940 14.995 9.836 1.00 82.94 79 GLY A CA 1
ATOM 610 C C . GLY A 1 79 ? 0.144 13.985 9.444 1.00 82.94 79 GLY A C 1
ATOM 611 O O . GLY A 1 79 ? 0.628 14.039 8.316 1.00 82.94 79 GLY A O 1
ATOM 612 N N . LYS A 1 80 ? 0.504 13.054 10.333 1.00 87.81 80 LYS A N 1
ATOM 613 C CA . LYS A 1 80 ? 1.380 11.916 10.038 1.00 87.81 80 LYS A CA 1
ATOM 614 C C . LYS A 1 80 ? 0.549 10.655 9.843 1.00 87.81 80 LYS A C 1
ATOM 616 O O . LYS A 1 80 ? -0.492 10.496 10.482 1.00 87.81 80 LYS A O 1
ATOM 621 N N . ILE A 1 81 ? 1.022 9.770 8.972 1.00 91.25 81 ILE A N 1
ATOM 622 C CA . ILE A 1 81 ? 0.457 8.436 8.778 1.00 91.25 81 ILE A CA 1
ATOM 623 C C . ILE A 1 81 ? 1.435 7.404 9.327 1.00 91.25 81 ILE A C 1
ATOM 625 O O . ILE A 1 81 ? 2.633 7.481 9.073 1.00 91.25 81 ILE A O 1
ATOM 629 N N . SER A 1 82 ? 0.913 6.440 10.065 1.00 93.06 82 SER A N 1
ATOM 630 C CA . SER A 1 82 ? 1.612 5.210 10.414 1.00 93.06 82 SER A CA 1
ATOM 631 C C . SER A 1 82 ? 0.678 4.034 10.172 1.00 93.06 82 SER A C 1
ATOM 633 O O . SER A 1 82 ? -0.532 4.214 10.008 1.00 93.06 82 SER A O 1
ATOM 635 N N . GLY A 1 83 ? 1.197 2.817 10.110 1.00 93.62 83 GLY A N 1
ATOM 636 C CA . GLY A 1 83 ? 0.338 1.664 9.907 1.00 93.62 83 GLY A CA 1
ATOM 637 C C . GLY A 1 83 ? 0.976 0.344 10.274 1.00 93.62 83 GLY A C 1
ATOM 638 O O . GLY A 1 83 ? 2.190 0.210 10.383 1.00 93.62 83 GLY A O 1
ATOM 639 N N . SER A 1 84 ? 0.123 -0.654 10.457 1.00 94.25 84 SER A N 1
ATOM 640 C CA . SER A 1 84 ? 0.539 -2.034 10.682 1.00 94.25 84 SER A CA 1
ATOM 641 C C . SER A 1 84 ? 0.226 -2.870 9.452 1.00 94.25 84 SER A C 1
ATOM 643 O O . SER A 1 84 ? -0.929 -2.949 9.017 1.00 94.25 84 SER A O 1
ATOM 645 N N . LEU A 1 85 ? 1.252 -3.528 8.916 1.00 94.56 85 LEU A N 1
ATOM 646 C CA . LEU A 1 85 ? 1.108 -4.517 7.857 1.00 94.56 85 LEU A CA 1
ATOM 647 C C . LEU A 1 85 ? 0.288 -5.709 8.374 1.00 94.56 85 LEU A C 1
ATOM 649 O O . LEU A 1 85 ? 0.658 -6.343 9.361 1.00 94.56 85 LEU A O 1
ATOM 653 N N . ARG A 1 86 ? -0.835 -6.019 7.721 1.00 96.00 86 ARG A N 1
ATOM 654 C CA . ARG A 1 86 ? -1.697 -7.155 8.092 1.00 96.00 86 ARG A CA 1
ATOM 655 C C . ARG A 1 86 ? -1.514 -8.362 7.200 1.00 96.00 86 ARG A C 1
ATOM 657 O O . ARG A 1 86 ? -1.549 -9.485 7.688 1.00 96.00 86 ARG A O 1
ATOM 664 N N . SER A 1 87 ? -1.332 -8.145 5.904 1.00 94.25 87 SER A N 1
ATOM 665 C CA . SER A 1 87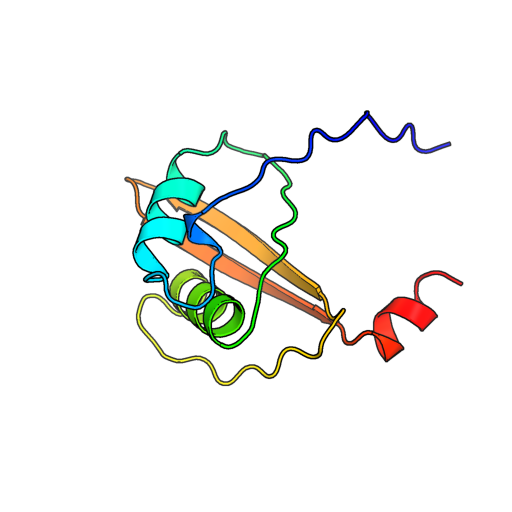 ? -1.085 -9.238 4.969 1.00 94.25 87 SER A CA 1
ATOM 666 C C . SER A 1 87 ? -0.438 -8.739 3.689 1.00 94.25 87 SER A C 1
ATOM 668 O O . SER A 1 87 ? -0.790 -7.667 3.195 1.00 94.25 87 SER A O 1
ATOM 670 N N . ILE A 1 88 ? 0.412 -9.581 3.108 1.00 94.69 88 ILE A N 1
ATOM 671 C CA . ILE A 1 88 ? 0.905 -9.463 1.736 1.00 94.69 88 ILE A CA 1
ATOM 672 C C . ILE A 1 88 ? 0.465 -10.724 1.005 1.00 94.69 88 ILE A C 1
ATOM 674 O O . ILE A 1 88 ? 0.722 -11.837 1.463 1.00 94.69 88 ILE A O 1
ATOM 678 N N . MET A 1 89 ? -0.215 -10.557 -0.122 1.00 94.88 89 MET A N 1
ATOM 679 C CA . MET A 1 89 ? -0.719 -11.672 -0.911 1.00 94.88 89 MET A CA 1
ATOM 680 C C . MET A 1 89 ? -0.286 -11.534 -2.361 1.00 94.88 89 MET A C 1
ATOM 682 O O . MET A 1 89 ? -0.545 -10.537 -3.032 1.00 94.88 89 MET A O 1
ATOM 686 N N . THR A 1 90 ? 0.346 -12.578 -2.878 1.00 95.06 90 THR A N 1
ATOM 687 C CA . THR A 1 90 ? 0.654 -12.696 -4.303 1.00 95.06 90 THR A CA 1
ATOM 688 C C . THR A 1 90 ? -0.609 -13.026 -5.109 1.00 95.06 90 THR A C 1
ATOM 690 O O . THR A 1 90 ? -1.549 -13.621 -4.570 1.00 95.06 90 THR A O 1
ATOM 693 N N . PRO A 1 91 ? -0.618 -12.780 -6.434 1.00 94.81 91 PRO A N 1
ATOM 694 C CA . PRO A 1 91 ? -1.734 -13.184 -7.292 1.00 94.81 91 PRO A CA 1
ATOM 695 C C . PRO A 1 91 ? -2.080 -14.674 -7.179 1.00 94.81 91 PRO A C 1
ATOM 697 O O . PRO A 1 91 ? -3.244 -15.058 -7.244 1.00 94.81 91 PRO A O 1
ATOM 700 N N . LYS A 1 92 ? -1.066 -15.536 -6.997 1.00 94.38 92 LYS A N 1
ATOM 701 C CA . LYS A 1 92 ? -1.260 -16.984 -6.833 1.00 94.38 92 LYS A CA 1
ATOM 702 C C . LYS A 1 92 ? -2.004 -17.317 -5.534 1.00 94.38 92 LYS A C 1
ATOM 704 O O . LYS A 1 92 ? -2.831 -18.221 -5.552 1.00 94.38 92 LYS A O 1
ATOM 709 N N . GLN A 1 93 ? -1.719 -16.612 -4.436 1.00 94.31 93 GLN A N 1
ATOM 710 C CA . GLN A 1 93 ? -2.415 -16.793 -3.155 1.00 94.31 93 GLN A CA 1
ATOM 711 C C . GLN A 1 93 ? -3.847 -16.254 -3.223 1.00 94.31 93 GLN A C 1
ATOM 713 O O . GLN A 1 93 ? -4.771 -16.968 -2.850 1.00 94.31 93 GLN A O 1
ATOM 718 N N . LEU A 1 94 ? -4.050 -15.059 -3.791 1.00 93.62 94 LEU A N 1
ATOM 719 C CA . LEU A 1 94 ? -5.385 -14.468 -3.963 1.00 93.62 94 LEU A CA 1
ATOM 720 C C . LEU A 1 94 ? -6.319 -15.369 -4.782 1.00 93.62 94 LEU A C 1
ATOM 722 O O . LEU A 1 94 ? -7.454 -15.606 -4.381 1.00 93.62 94 LEU A O 1
ATOM 726 N N . LYS A 1 95 ? -5.825 -15.959 -5.880 1.00 93.94 95 LYS A N 1
ATOM 727 C CA . LYS A 1 95 ? -6.595 -16.918 -6.694 1.00 93.94 95 LYS A CA 1
ATOM 728 C C . LYS A 1 95 ? -7.093 -18.135 -5.909 1.00 93.94 95 LYS A C 1
ATOM 730 O O . LYS A 1 95 ? -8.083 -18.733 -6.313 1.00 93.94 95 LYS A O 1
ATOM 735 N N . LYS A 1 96 ? -6.412 -18.524 -4.826 1.00 93.19 96 LYS A N 1
ATOM 736 C CA . LYS A 1 96 ? -6.850 -19.631 -3.964 1.00 93.19 96 LYS A CA 1
ATOM 737 C C . LYS A 1 96 ? -7.954 -19.218 -2.985 1.00 93.19 96 LYS A C 1
ATOM 739 O O . LYS A 1 96 ? -8.672 -20.096 -2.536 1.00 93.19 96 LYS A O 1
ATOM 744 N N . LEU A 1 97 ? -8.083 -17.926 -2.668 1.00 88.31 97 LEU A N 1
ATOM 745 C CA . LEU A 1 97 ? -9.094 -17.393 -1.742 1.00 88.31 97 LEU A CA 1
ATOM 746 C C . LEU A 1 97 ? -10.424 -17.057 -2.426 1.00 88.31 97 LEU A C 1
ATOM 748 O O . LEU A 1 97 ? -11.452 -17.009 -1.766 1.00 88.31 97 LEU A O 1
ATOM 752 N N . CYS A 1 98 ? -10.408 -16.793 -3.733 1.00 73.12 98 CYS A N 1
ATOM 753 C CA . CYS A 1 98 ? -11.609 -16.484 -4.517 1.00 73.12 98 CYS A CA 1
ATOM 754 C C . CYS A 1 98 ? -12.290 -17.729 -5.116 1.00 73.12 98 CYS A C 1
ATOM 756 O O . CYS A 1 98 ? -13.058 -17.584 -6.066 1.00 73.12 98 CYS A O 1
ATOM 758 N N . ARG A 1 99 ? -11.954 -18.928 -4.628 1.00 53.59 99 ARG A N 1
ATOM 759 C CA . ARG A 1 99 ? -12.571 -20.193 -5.041 1.00 53.59 99 ARG A CA 1
ATOM 760 C C . ARG A 1 99 ? -13.690 -20.588 -4.097 1.00 53.59 99 ARG A C 1
ATOM 762 O O . ARG A 1 99 ? -13.524 -20.345 -2.885 1.00 53.59 99 ARG A O 1
#

Sequence (99 aa):
MLKVKKKSIKIWNELKPEIDTEKTVKKLTTLKPDSSIMLVGHEPHLTDLISKIISNDGTVDISLKKGGLVHIICNIAKGKISGSLRSIMTPKQLKKLCR

Secondary structure (DSSP, 8-state):
------PPP---GGGSTTS-HHHHHHHHTTSPTT--------TTHHHHHHHHHHHTT------PPTT-EEEEEEEEETTEEEEEEEEEE-HHHHHHH--

Foldseek 3Di:
DDPDDPDDDDDDPCQEPVHDLVVVLLVVLPDDPPDDDDDDHDPPSVQVNVCCAEPVPDHDDDDADVVKDWDWDWDRDPSGIHTDTDDTGHPVRVVVVVD

Radius of gyration: 14.16 Å; chains: 1; bounding box: 39×35×25 Å

pLDDT: mean 87.38, std 12.95, range [32.94, 96.0]